Protein AF-A0A7Y0S5Q7-F1 (afdb_monomer_lite)

Radius of gyration: 20.76 Å; chains: 1; bounding box: 42×38×62 Å

Structure (mmCIF, N/CA/C/O backbone):
data_AF-A0A7Y0S5Q7-F1
#
_entry.id   AF-A0A7Y0S5Q7-F1
#
loop_
_atom_site.group_PDB
_atom_site.id
_atom_site.type_symbol
_atom_site.label_atom_id
_atom_site.label_alt_id
_atom_site.label_comp_id
_atom_site.label_asym_id
_atom_site.label_entity_id
_atom_site.label_seq_id
_atom_site.pdbx_PDB_ins_code
_atom_site.Cartn_x
_atom_site.Cartn_y
_atom_site.Cartn_z
_atom_site.occupancy
_atom_site.B_iso_or_equiv
_atom_site.auth_seq_id
_atom_site.auth_comp_id
_atom_site.auth_asym_id
_atom_site.auth_atom_id
_atom_site.pdbx_PDB_model_num
ATOM 1 N N . GLU A 1 1 ? -3.687 -26.126 39.725 1.00 58.50 1 GLU A N 1
ATOM 2 C CA . GLU A 1 1 ? -3.601 -26.650 38.344 1.00 58.50 1 GLU A CA 1
ATOM 3 C C . GLU A 1 1 ? -3.080 -25.628 37.329 1.00 58.50 1 GLU A C 1
ATOM 5 O O . GLU A 1 1 ? -2.220 -25.996 36.547 1.00 58.50 1 GLU A O 1
ATOM 10 N N . ALA A 1 2 ? -3.415 -24.335 37.427 1.00 64.50 2 ALA A N 1
ATOM 11 C CA . ALA A 1 2 ? -2.966 -23.274 36.501 1.00 64.50 2 ALA A CA 1
ATOM 12 C C . ALA A 1 2 ? -1.437 -23.037 36.323 1.00 64.50 2 ALA A C 1
ATOM 14 O O . ALA A 1 2 ? -1.048 -22.206 35.512 1.00 64.50 2 ALA A O 1
ATOM 15 N N . ARG A 1 3 ? -0.542 -23.717 37.063 1.00 66.62 3 ARG A N 1
ATOM 16 C CA . ARG A 1 3 ? 0.928 -23.547 36.924 1.00 66.62 3 ARG A CA 1
ATOM 17 C C . ARG A 1 3 ? 1.564 -24.444 35.853 1.00 66.62 3 ARG A C 1
ATOM 19 O O . ARG A 1 3 ? 2.710 -24.198 35.502 1.00 66.62 3 ARG A O 1
ATOM 26 N N . ASN A 1 4 ? 0.849 -25.464 35.369 1.00 73.81 4 ASN A N 1
ATOM 27 C CA . ASN A 1 4 ? 1.384 -26.477 34.445 1.00 73.81 4 ASN A CA 1
ATOM 28 C C . ASN A 1 4 ? 0.753 -26.437 33.046 1.00 73.81 4 ASN A C 1
ATOM 30 O O . ASN A 1 4 ? 1.036 -27.315 32.233 1.00 73.81 4 ASN A O 1
ATOM 34 N N . GLU A 1 5 ? -0.093 -25.453 32.749 1.00 75.94 5 GLU A N 1
ATOM 35 C CA . GLU A 1 5 ? -0.659 -25.322 31.409 1.00 75.94 5 GLU A CA 1
ATOM 36 C C . GLU A 1 5 ? 0.310 -24.568 30.485 1.00 75.94 5 GLU A C 1
ATOM 38 O O . GLU A 1 5 ? 0.839 -23.520 30.869 1.00 75.94 5 GLU A O 1
ATOM 43 N N . PRO A 1 6 ? 0.576 -25.084 29.270 1.00 74.06 6 PRO A N 1
ATOM 44 C CA . PRO A 1 6 ? 1.385 -24.378 28.289 1.00 74.06 6 PRO A CA 1
ATOM 45 C C . PRO A 1 6 ? 0.686 -23.079 27.877 1.00 74.06 6 PRO A C 1
ATOM 47 O O . PRO A 1 6 ? -0.493 -23.071 27.527 1.00 74.06 6 PRO A O 1
ATOM 50 N N . ILE A 1 7 ? 1.425 -21.969 27.900 1.00 65.44 7 ILE A N 1
ATOM 51 C CA . ILE A 1 7 ? 0.921 -20.664 27.462 1.00 65.44 7 ILE A CA 1
ATOM 52 C C . ILE A 1 7 ? 0.769 -20.703 25.938 1.00 65.44 7 ILE A C 1
ATOM 54 O O . ILE A 1 7 ? 1.736 -20.520 25.199 1.00 65.44 7 ILE A O 1
ATOM 58 N N . VAL A 1 8 ? -0.452 -20.941 25.460 1.00 66.69 8 VAL A N 1
ATOM 59 C CA . VAL A 1 8 ? -0.789 -20.901 24.030 1.00 66.69 8 VAL A CA 1
ATOM 60 C C . VAL A 1 8 ? -1.175 -19.469 23.653 1.00 66.69 8 VAL A C 1
ATOM 62 O O . VAL A 1 8 ? -2.347 -19.136 23.488 1.00 66.69 8 VAL A O 1
ATOM 65 N N . ALA A 1 9 ? -0.187 -18.579 23.568 1.00 65.88 9 ALA A N 1
ATOM 66 C CA . ALA A 1 9 ? -0.405 -17.231 23.051 1.00 65.88 9 ALA A CA 1
ATOM 67 C C . ALA A 1 9 ? -0.352 -17.267 21.517 1.00 65.88 9 ALA A C 1
ATOM 69 O O . ALA A 1 9 ? 0.681 -17.585 20.932 1.00 65.88 9 ALA A O 1
ATOM 70 N N . ARG A 1 10 ? -1.470 -16.942 20.861 1.00 66.38 10 ARG A N 1
ATOM 71 C CA . ARG A 1 10 ? -1.548 -16.787 19.402 1.00 66.38 10 ARG A CA 1
ATOM 72 C C . ARG A 1 10 ? -1.850 -15.336 19.055 1.00 66.38 10 ARG A C 1
ATOM 74 O O . ARG A 1 10 ? -2.811 -14.758 19.566 1.00 66.38 10 ARG A O 1
ATOM 81 N N . TYR A 1 11 ? -1.029 -14.756 18.189 1.00 50.72 11 TYR A N 1
ATOM 82 C CA . TYR A 1 11 ? -1.208 -13.395 17.698 1.00 50.72 11 TYR A CA 1
ATOM 83 C C . TYR A 1 11 ? -2.539 -13.320 16.925 1.00 50.72 11 TYR A C 1
ATOM 85 O O . TYR A 1 11 ? -2.691 -13.987 15.910 1.00 50.72 11 TYR A O 1
ATOM 93 N N . HIS A 1 12 ? -3.525 -12.566 17.423 1.00 50.19 12 HIS A N 1
ATOM 94 C CA . HIS A 1 12 ? -4.763 -12.249 16.686 1.00 50.19 12 HIS A CA 1
ATOM 95 C C . HIS A 1 12 ? -4.581 -10.923 15.948 1.00 50.19 12 HIS A C 1
ATOM 97 O O . HIS A 1 12 ? -5.313 -9.966 16.187 1.00 50.19 12 HIS A O 1
ATOM 103 N N . SER A 1 13 ? -3.543 -10.821 15.122 1.00 51.72 13 SER A N 1
ATOM 104 C CA . SER A 1 13 ? -3.484 -9.714 14.165 1.00 51.72 13 SER A CA 1
ATOM 105 C C . SER A 1 13 ? -4.153 -10.161 12.872 1.00 51.72 13 SER A C 1
ATOM 107 O O . SER A 1 13 ? -4.338 -11.360 12.658 1.00 51.72 13 SER A O 1
ATOM 109 N N . ALA A 1 14 ? -4.549 -9.205 12.037 1.00 56.94 14 ALA A N 1
ATOM 110 C CA . ALA A 1 14 ? -5.030 -9.514 10.702 1.00 56.94 14 ALA A CA 1
ATOM 111 C C . ALA A 1 14 ? -3.949 -10.333 9.981 1.00 56.94 14 ALA A C 1
ATOM 113 O O . ALA A 1 14 ? -2.790 -9.912 9.929 1.00 56.94 14 ALA A O 1
ATOM 114 N N . GLU A 1 15 ? -4.298 -11.515 9.472 1.00 53.00 15 GLU A N 1
ATOM 115 C CA . GLU A 1 15 ? -3.392 -12.243 8.590 1.00 53.00 15 GLU A CA 1
ATOM 116 C C . GLU A 1 15 ? -3.143 -11.362 7.365 1.00 53.00 15 GLU A C 1
ATOM 118 O O . GLU A 1 15 ? -4.056 -11.046 6.602 1.00 53.00 15 GLU A O 1
ATOM 123 N N . ILE A 1 16 ? -1.901 -10.903 7.206 1.00 57.94 16 ILE A N 1
ATOM 124 C CA . ILE A 1 16 ? -1.487 -10.187 6.003 1.00 57.94 16 ILE A CA 1
ATOM 125 C C . ILE A 1 16 ? -1.286 -11.254 4.926 1.00 57.94 16 ILE A C 1
ATOM 127 O O . ILE A 1 16 ? -0.179 -11.738 4.706 1.00 57.94 16 ILE A O 1
ATOM 131 N N . GLU A 1 17 ? -2.380 -11.652 4.282 1.00 58.59 17 GLU A N 1
ATOM 132 C CA . GLU A 1 17 ? -2.368 -12.637 3.192 1.00 58.59 17 GLU A CA 1
ATOM 133 C C . GLU A 1 17 ? -1.720 -12.083 1.907 1.00 58.59 17 GLU A C 1
ATOM 135 O O . GLU A 1 17 ? -1.370 -12.847 1.008 1.00 58.59 17 GLU A O 1
ATOM 140 N N . LEU A 1 18 ? -1.530 -10.759 1.811 1.00 65.56 18 LEU A N 1
ATOM 141 C CA . LEU A 1 18 ? -1.008 -10.079 0.627 1.00 65.56 18 LEU A CA 1
ATOM 142 C C . LEU A 1 18 ? -0.039 -8.945 0.993 1.00 65.56 18 LEU A C 1
ATOM 144 O O . LEU A 1 18 ? -0.397 -7.997 1.693 1.00 65.56 18 LEU A O 1
ATOM 148 N N . SER A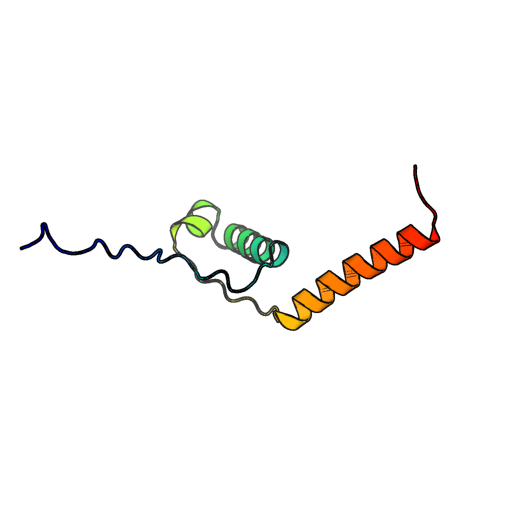 1 19 ? 1.176 -8.990 0.444 1.00 65.44 19 SER A N 1
ATOM 149 C CA . SER A 1 19 ? 2.131 -7.878 0.523 1.00 65.44 19 SER A CA 1
ATOM 150 C C . SER A 1 19 ? 1.802 -6.821 -0.538 1.00 65.44 19 SER A C 1
ATOM 152 O O . SER A 1 19 ? 2.336 -6.840 -1.645 1.00 65.44 19 SER A O 1
ATOM 154 N N . ALA A 1 20 ? 0.892 -5.899 -0.215 1.00 72.69 20 ALA A N 1
ATOM 155 C CA . ALA A 1 20 ? 0.467 -4.818 -1.110 1.00 72.69 20 ALA A CA 1
ATOM 156 C C . ALA A 1 20 ? 0.584 -3.437 -0.432 1.00 72.69 20 ALA A C 1
ATOM 158 O O . ALA A 1 20 ? -0.433 -2.817 -0.112 1.00 72.69 20 ALA A O 1
ATOM 159 N N . PRO A 1 21 ? 1.810 -2.916 -0.220 1.00 78.00 21 PRO A N 1
ATOM 160 C CA . PRO A 1 21 ? 2.031 -1.696 0.564 1.00 78.00 21 PRO A CA 1
ATOM 161 C C . PRO A 1 21 ? 1.319 -0.467 -0.018 1.00 78.00 21 PRO A C 1
ATOM 163 O O . PRO A 1 21 ? 0.758 0.330 0.726 1.00 78.00 21 PRO A O 1
ATOM 166 N N . TYR A 1 22 ? 1.267 -0.337 -1.347 1.00 84.31 22 TYR A N 1
ATOM 167 C CA . TYR A 1 22 ? 0.562 0.772 -1.998 1.00 84.31 22 TYR A CA 1
ATOM 168 C C . TYR A 1 22 ? -0.957 0.700 -1.817 1.00 84.31 22 TYR A C 1
ATOM 170 O O . TYR A 1 22 ? -1.600 1.720 -1.594 1.00 84.31 22 TYR A O 1
ATOM 178 N N . VAL A 1 23 ? -1.540 -0.499 -1.886 1.00 85.94 23 VAL A N 1
ATOM 179 C CA . VAL A 1 23 ? -2.988 -0.689 -1.707 1.00 85.94 23 VAL A CA 1
ATOM 180 C C . VAL A 1 23 ? -3.377 -0.474 -0.245 1.00 85.94 23 VAL A C 1
ATOM 182 O O . VAL A 1 23 ? -4.397 0.156 0.030 1.00 85.94 23 VAL A O 1
ATOM 185 N N . ALA A 1 24 ? -2.535 -0.922 0.689 1.00 86.94 24 ALA A N 1
ATOM 186 C CA . ALA A 1 24 ? -2.705 -0.654 2.112 1.00 86.94 24 ALA A CA 1
ATOM 187 C C . ALA A 1 24 ? -2.670 0.855 2.412 1.00 86.94 24 ALA A C 1
ATOM 189 O O . ALA A 1 24 ? -3.528 1.362 3.133 1.00 86.94 24 ALA A O 1
ATOM 190 N N . GLU A 1 25 ? -1.738 1.592 1.802 1.00 90.00 25 GLU A N 1
ATOM 191 C CA . GLU A 1 25 ? -1.659 3.043 1.977 1.00 90.00 25 GLU A CA 1
ATOM 192 C C . GLU A 1 25 ? -2.858 3.773 1.357 1.00 90.00 25 GLU A C 1
ATOM 194 O O . GLU A 1 25 ? -3.361 4.730 1.944 1.00 90.00 25 GLU A O 1
ATOM 199 N N . LEU A 1 26 ? -3.380 3.298 0.220 1.00 91.31 26 LEU A N 1
ATOM 200 C CA . LEU A 1 26 ? -4.619 3.831 -0.356 1.00 91.31 26 LEU A CA 1
ATOM 201 C C . LEU A 1 26 ? -5.805 3.668 0.603 1.00 91.31 26 LEU A C 1
ATOM 203 O O . LEU A 1 26 ? -6.559 4.621 0.802 1.00 91.31 26 LEU A O 1
ATOM 207 N N . ALA A 1 27 ? -5.952 2.493 1.220 1.00 90.88 27 ALA A N 1
ATOM 208 C CA . ALA A 1 27 ? -7.001 2.245 2.206 1.00 90.88 27 ALA A CA 1
ATOM 209 C C . ALA A 1 27 ? -6.840 3.142 3.446 1.00 90.88 27 ALA A C 1
ATOM 211 O O . ALA A 1 27 ? -7.813 3.750 3.895 1.00 90.88 27 ALA A O 1
ATOM 212 N N . ARG A 1 28 ? -5.609 3.296 3.955 1.00 91.19 28 ARG A N 1
ATOM 213 C CA . ARG A 1 28 ? -5.295 4.172 5.094 1.00 91.19 28 ARG A CA 1
ATOM 214 C C . ARG A 1 28 ? -5.612 5.637 4.790 1.00 91.19 28 ARG A C 1
ATOM 216 O O . ARG A 1 28 ? -6.296 6.295 5.570 1.00 91.19 28 ARG A O 1
ATOM 223 N N . ALA A 1 29 ? -5.140 6.149 3.654 1.00 94.12 29 ALA A N 1
ATOM 224 C CA . ALA A 1 29 ? -5.368 7.531 3.240 1.00 94.12 29 ALA A CA 1
ATOM 225 C C . ALA A 1 29 ? -6.861 7.822 3.031 1.00 94.12 29 ALA A C 1
ATOM 227 O O . ALA A 1 29 ? -7.339 8.893 3.409 1.00 94.12 29 ALA A O 1
ATOM 228 N N . TRP A 1 30 ? -7.604 6.864 2.473 1.00 93.94 30 TRP A N 1
ATOM 229 C CA . TRP A 1 30 ? -9.056 6.957 2.355 1.00 93.94 30 TRP A CA 1
ATOM 230 C C . TRP A 1 30 ? -9.742 6.999 3.728 1.00 93.94 30 TRP A C 1
ATOM 232 O O . TRP A 1 30 ? -10.557 7.889 3.959 1.00 93.94 30 TRP A O 1
ATOM 242 N N . ALA A 1 31 ? -9.366 6.117 4.660 1.00 93.12 31 ALA A N 1
ATOM 243 C CA . ALA A 1 31 ? -9.956 6.069 5.998 1.00 93.12 31 ALA A CA 1
ATOM 244 C C . ALA A 1 31 ? -9.716 7.360 6.789 1.00 93.12 31 ALA A C 1
ATOM 246 O O . ALA A 1 31 ? -10.648 7.909 7.369 1.00 93.12 31 ALA A O 1
ATOM 247 N N . VAL A 1 32 ? -8.488 7.890 6.758 1.00 95.12 32 VAL A N 1
ATOM 248 C CA . VAL A 1 32 ? -8.159 9.170 7.408 1.00 95.12 32 VAL A CA 1
ATOM 249 C C . VAL A 1 32 ? -8.936 10.325 6.782 1.00 95.12 32 VAL A C 1
ATOM 251 O O . VAL A 1 32 ? -9.377 11.224 7.492 1.00 95.12 32 VAL A O 1
ATOM 254 N N . LYS A 1 33 ? -9.125 10.313 5.458 1.00 95.50 33 LYS A N 1
ATOM 255 C CA . LYS A 1 33 ? -9.905 11.344 4.768 1.00 95.50 33 LYS A CA 1
ATOM 256 C C . LYS A 1 33 ? -11.383 11.313 5.167 1.00 95.50 33 LYS A C 1
ATOM 258 O O . LYS A 1 33 ? -11.975 12.378 5.304 1.00 95.50 33 LYS A O 1
ATOM 263 N N . GLU A 1 34 ? -11.964 10.126 5.303 1.00 95.12 34 GLU A N 1
ATOM 264 C CA . GLU A 1 34 ? -13.398 9.960 5.562 1.00 95.12 34 GLU A CA 1
ATOM 265 C C . GLU A 1 34 ? -13.751 10.121 7.047 1.00 95.12 34 GLU A C 1
ATOM 267 O O . GLU A 1 34 ? -14.750 10.754 7.380 1.00 95.12 34 GLU A O 1
ATOM 272 N N . TYR A 1 35 ? -12.918 9.586 7.941 1.00 92.56 35 TYR A N 1
ATOM 273 C CA . TYR A 1 35 ? -13.225 9.480 9.372 1.00 92.56 35 TYR A CA 1
ATOM 274 C C . TYR A 1 35 ? -12.322 10.336 10.269 1.00 92.56 35 TYR A C 1
ATOM 276 O O . TY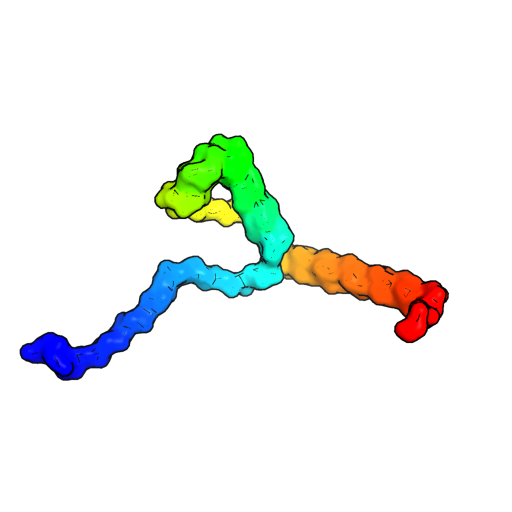R A 1 35 ? -12.584 10.470 11.462 1.00 92.56 35 TYR A O 1
ATOM 284 N N . GLY A 1 36 ? -11.277 10.954 9.715 1.00 92.06 36 GLY A N 1
ATOM 285 C CA . GLY A 1 36 ? -10.243 11.628 10.497 1.00 92.06 36 GLY A CA 1
ATOM 286 C C . GLY A 1 36 ? -9.210 10.651 11.063 1.00 92.06 36 GLY A C 1
ATOM 287 O O . GLY A 1 36 ? -9.380 9.435 11.037 1.00 92.06 36 GLY A O 1
ATOM 288 N N . GLU A 1 37 ? -8.091 11.190 11.547 1.00 90.62 37 GLU A N 1
ATOM 289 C CA . GLU A 1 37 ? -6.931 10.385 11.947 1.00 90.62 37 GLU A CA 1
ATOM 290 C C . GLU A 1 37 ? -7.191 9.529 13.194 1.00 90.62 37 GLU A C 1
ATOM 292 O O . GLU A 1 37 ? -6.843 8.352 13.218 1.00 90.62 37 GLU A O 1
ATOM 297 N N . GLU A 1 38 ? -7.836 10.103 14.211 1.00 90.44 38 GLU A N 1
ATOM 298 C CA . GLU A 1 38 ? -8.119 9.413 15.473 1.00 90.44 38 GLU A CA 1
ATOM 299 C C . GLU A 1 38 ? -9.039 8.207 15.258 1.00 90.44 38 GLU A C 1
ATOM 301 O O . GLU A 1 38 ? -8.695 7.082 15.632 1.00 90.44 38 GLU A O 1
ATOM 306 N N . GLU A 1 39 ? -10.171 8.415 14.587 1.00 88.50 39 GLU A N 1
ATOM 307 C CA . GLU A 1 39 ? -11.151 7.356 14.355 1.00 88.50 39 GLU A CA 1
ATOM 308 C C . GLU A 1 39 ? -10.597 6.290 13.402 1.00 88.50 39 GLU A C 1
ATOM 310 O O . GLU A 1 39 ? -10.759 5.098 13.661 1.00 88.50 39 GLU A O 1
ATOM 315 N N . ALA A 1 40 ? -9.869 6.680 12.346 1.00 88.56 40 ALA A N 1
ATOM 316 C CA . ALA A 1 40 ? -9.306 5.741 11.374 1.00 88.56 40 ALA A CA 1
ATOM 317 C C . ALA A 1 40 ? -8.359 4.702 12.003 1.00 88.56 40 ALA A C 1
ATOM 319 O O . ALA A 1 40 ? -8.262 3.586 11.492 1.00 88.56 40 ALA A O 1
ATOM 320 N N . TYR A 1 41 ? -7.680 5.039 13.105 1.00 86.38 41 TYR A N 1
ATOM 321 C CA . TYR A 1 41 ? -6.741 4.132 13.772 1.00 86.38 41 TYR A CA 1
ATOM 322 C C . TYR A 1 41 ? -7.292 3.439 15.020 1.00 86.38 41 TYR A C 1
ATOM 324 O O . TYR A 1 41 ? -6.739 2.417 15.428 1.00 86.38 41 TYR A O 1
ATOM 332 N N . THR A 1 42 ? -8.346 3.966 15.643 1.00 87.62 42 THR A N 1
ATOM 333 C CA . THR A 1 42 ? -8.819 3.473 16.953 1.00 87.62 42 THR A CA 1
ATOM 334 C C . THR A 1 42 ? -10.132 2.701 16.888 1.00 87.62 42 THR A C 1
ATOM 336 O O . THR A 1 42 ? -10.390 1.870 17.758 1.00 87.62 42 THR A O 1
ATOM 339 N N . SER A 1 43 ? -10.931 2.900 15.841 1.00 85.06 43 SER A N 1
ATOM 340 C CA . SER A 1 43 ? -12.271 2.307 15.722 1.00 85.06 43 SER A CA 1
ATOM 341 C C . SER A 1 43 ? -12.287 0.842 15.264 1.00 85.06 43 SER A C 1
ATOM 343 O O . SER A 1 43 ? -13.330 0.192 15.307 1.00 85.06 43 SER A O 1
ATOM 345 N N . GLY A 1 44 ? -11.139 0.293 14.847 1.00 85.12 44 GLY A N 1
ATOM 346 C CA . GLY A 1 44 ? -11.028 -1.108 14.424 1.00 85.12 44 GLY A CA 1
ATOM 347 C C . GLY A 1 44 ? -11.738 -1.416 13.099 1.00 85.12 44 GLY A C 1
ATOM 348 O O . GLY A 1 44 ? -12.330 -2.486 12.954 1.00 85.12 44 GLY A O 1
ATOM 349 N N . LEU A 1 45 ? -11.709 -0.481 12.141 1.00 84.44 45 LEU A N 1
ATOM 350 C CA . LEU A 1 45 ? -12.349 -0.640 10.830 1.00 84.44 45 LEU A CA 1
ATOM 351 C C . LEU A 1 45 ? -11.792 -1.835 10.051 1.00 84.44 45 LEU A C 1
ATOM 353 O O . LEU A 1 45 ? -10.582 -2.021 9.937 1.00 84.44 45 LEU A O 1
ATOM 357 N N . ASN A 1 46 ? -12.700 -2.571 9.407 1.00 87.56 46 ASN A N 1
ATOM 358 C CA . ASN A 1 46 ? -12.362 -3.539 8.369 1.00 87.56 46 ASN A CA 1
ATOM 359 C C . ASN A 1 46 ? -12.649 -2.913 7.000 1.00 87.56 46 ASN A C 1
ATOM 361 O O . ASN A 1 46 ? -13.808 -2.674 6.657 1.00 87.56 46 ASN A O 1
ATOM 365 N N . ILE A 1 47 ? -11.599 -2.63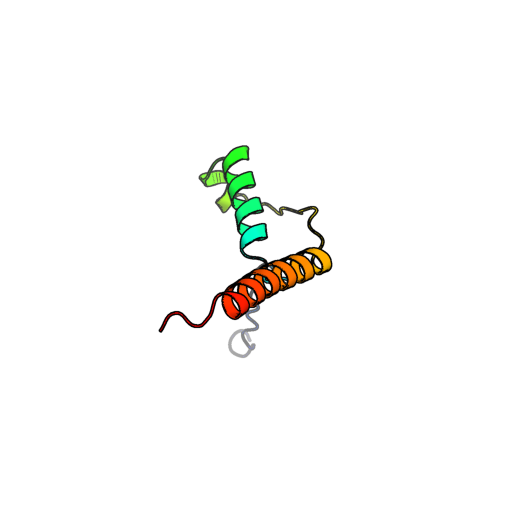7 6.225 1.00 84.75 47 ILE A N 1
ATOM 366 C CA . ILE A 1 47 ? -11.706 -1.996 4.910 1.00 84.75 47 ILE A CA 1
ATOM 367 C C . ILE A 1 47 ? -11.509 -3.052 3.825 1.00 84.75 47 ILE A C 1
ATOM 369 O O . ILE A 1 47 ? -10.422 -3.604 3.667 1.00 84.75 47 ILE A O 1
ATOM 373 N N . TYR A 1 48 ? -12.566 -3.308 3.059 1.00 86.69 48 TYR A N 1
ATOM 374 C CA . TYR A 1 48 ? -12.545 -4.239 1.934 1.00 86.69 48 TYR A CA 1
ATOM 375 C C . TYR A 1 48 ? -12.410 -3.460 0.628 1.00 86.69 48 TYR A C 1
ATOM 377 O O . TYR A 1 48 ? -13.316 -2.729 0.227 1.00 86.69 48 TYR A O 1
ATOM 385 N N . MET A 1 49 ? -11.264 -3.611 -0.030 1.00 86.81 49 MET A N 1
ATOM 386 C CA . MET A 1 49 ? -10.963 -2.940 -1.293 1.00 86.81 49 MET A CA 1
ATOM 387 C C . MET A 1 49 ? -11.403 -3.792 -2.487 1.00 86.81 49 MET A C 1
ATOM 389 O O . MET A 1 49 ? -11.503 -5.012 -2.402 1.00 86.81 49 MET A O 1
ATOM 393 N N . THR A 1 50 ? -11.619 -3.148 -3.632 1.00 89.12 50 THR A N 1
ATOM 394 C CA . THR A 1 50 ? -12.004 -3.811 -4.893 1.00 89.12 50 THR A CA 1
ATOM 395 C C . THR A 1 50 ? -10.815 -4.321 -5.712 1.00 89.12 50 THR A C 1
ATOM 397 O O . THR A 1 50 ? -11.001 -4.833 -6.814 1.00 89.12 50 THR A O 1
ATOM 400 N N . VAL A 1 51 ? -9.590 -4.155 -5.209 1.00 85.81 51 VAL A N 1
ATOM 401 C CA . VAL A 1 51 ? -8.367 -4.572 -5.899 1.00 85.81 51 VAL A CA 1
ATOM 402 C C . VAL A 1 51 ? -8.269 -6.096 -5.899 1.00 85.81 51 VAL A C 1
ATOM 404 O O . VAL A 1 51 ? -8.282 -6.724 -4.844 1.00 85.81 51 VAL A O 1
ATOM 407 N N . ASP A 1 52 ? -8.131 -6.683 -7.087 1.00 87.38 52 ASP A N 1
ATOM 408 C CA . ASP A 1 52 ? -7.838 -8.108 -7.242 1.00 87.38 52 ASP A CA 1
ATOM 409 C C . ASP A 1 52 ? -6.345 -8.367 -6.990 1.00 87.38 52 ASP A C 1
ATOM 411 O O . ASP A 1 52 ? -5.481 -7.726 -7.596 1.00 87.38 52 ASP A O 1
ATOM 415 N N . SER A 1 53 ? -6.037 -9.312 -6.100 1.00 83.56 53 SER A N 1
ATOM 416 C CA . SER A 1 53 ? -4.661 -9.605 -5.685 1.00 83.56 53 SER A CA 1
ATOM 417 C C . SER A 1 53 ? -3.781 -10.093 -6.836 1.00 83.56 53 SER A C 1
ATOM 419 O O . SER A 1 53 ? -2.644 -9.645 -6.973 1.00 83.56 53 SER A O 1
ATOM 421 N N . LYS A 1 54 ? -4.312 -10.940 -7.724 1.00 86.62 54 LYS A N 1
ATOM 422 C CA . LYS A 1 54 ? -3.557 -11.481 -8.864 1.00 86.62 54 LYS A CA 1
ATOM 423 C C . LYS A 1 54 ? -3.258 -10.393 -9.886 1.00 86.62 54 LYS A C 1
ATOM 425 O O . LYS A 1 54 ? -2.167 -10.363 -10.455 1.00 86.62 54 LYS A O 1
ATOM 430 N N . LEU A 1 55 ? -4.221 -9.503 -10.126 1.00 87.75 55 LEU A N 1
ATOM 431 C CA . LEU A 1 55 ? -4.020 -8.366 -11.022 1.00 87.75 55 LEU A CA 1
ATOM 432 C C . LEU A 1 55 ? -3.036 -7.350 -10.437 1.00 87.75 55 LEU A C 1
ATOM 434 O O . LEU A 1 55 ? -2.211 -6.824 -11.183 1.00 87.75 55 LEU A O 1
ATOM 438 N N . GLN A 1 56 ? -3.082 -7.100 -9.128 1.00 85.81 56 GLN A N 1
ATOM 439 C CA . GLN A 1 56 ? -2.138 -6.201 -8.467 1.00 85.81 56 GLN A CA 1
ATOM 440 C C . GLN A 1 56 ? -0.700 -6.725 -8.553 1.00 85.81 56 GLN A C 1
ATOM 442 O O . GLN A 1 56 ? 0.211 -5.956 -8.868 1.00 85.81 56 GLN A O 1
ATOM 447 N N . ASP A 1 57 ? -0.497 -8.026 -8.341 1.00 86.50 57 ASP A N 1
ATOM 448 C CA . ASP A 1 57 ? 0.816 -8.656 -8.489 1.00 86.50 57 ASP A CA 1
ATOM 449 C C . ASP A 1 57 ? 1.323 -8.553 -9.931 1.00 86.50 57 ASP A C 1
ATOM 451 O O . ASP A 1 57 ? 2.450 -8.109 -10.169 1.00 86.50 57 ASP A O 1
ATOM 455 N N . ALA A 1 58 ? 0.469 -8.864 -10.912 1.00 87.69 58 ALA A N 1
ATOM 456 C CA . ALA A 1 58 ? 0.811 -8.732 -12.325 1.00 87.69 58 ALA A CA 1
ATOM 457 C C . ALA A 1 58 ? 1.163 -7.281 -12.707 1.00 87.69 58 ALA A C 1
ATOM 459 O O . ALA A 1 58 ? 2.120 -7.050 -13.452 1.00 87.69 58 ALA A O 1
ATOM 460 N N . ALA A 1 59 ? 0.429 -6.298 -12.175 1.00 88.00 59 ALA A N 1
ATOM 461 C CA . ALA A 1 59 ? 0.697 -4.881 -12.395 1.00 88.00 59 ALA A CA 1
ATOM 462 C C . ALA A 1 59 ? 2.055 -4.464 -11.813 1.00 88.00 59 ALA A C 1
ATOM 464 O O . ALA A 1 59 ? 2.842 -3.813 -12.506 1.00 88.00 59 ALA A O 1
ATOM 465 N N . ASN A 1 60 ? 2.364 -4.891 -10.583 1.00 87.19 60 ASN A N 1
ATOM 466 C CA . ASN A 1 60 ? 3.648 -4.625 -9.936 1.00 87.19 60 ASN A CA 1
ATOM 467 C C . ASN A 1 60 ? 4.806 -5.202 -10.763 1.00 87.19 60 ASN A C 1
ATOM 469 O O . ASN A 1 60 ? 5.755 -4.486 -11.093 1.00 87.19 60 ASN A O 1
ATOM 473 N N . THR A 1 61 ? 4.708 -6.475 -11.160 1.00 89.38 61 THR A N 1
ATOM 474 C CA . THR A 1 61 ? 5.722 -7.129 -11.996 1.00 89.38 61 THR A CA 1
ATOM 475 C C . THR A 1 61 ? 5.886 -6.422 -13.341 1.00 89.38 61 THR A C 1
ATOM 477 O O . THR A 1 61 ? 7.012 -6.152 -13.758 1.00 89.38 61 THR A O 1
ATOM 480 N N . SER A 1 62 ? 4.788 -6.070 -14.016 1.00 92.06 62 SER A N 1
ATOM 481 C CA . SER A 1 62 ? 4.852 -5.392 -15.313 1.00 92.06 62 SER A CA 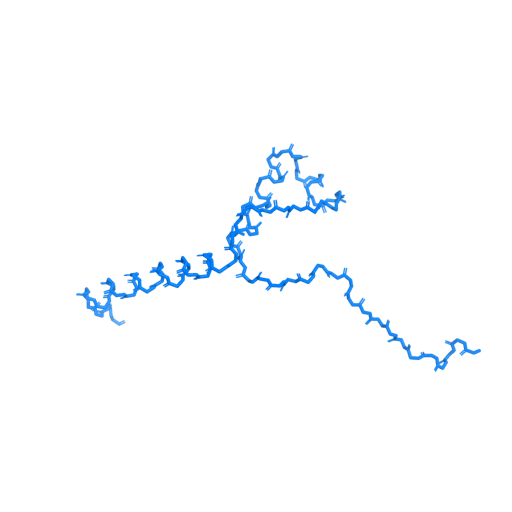1
ATOM 482 C C . SER A 1 62 ? 5.495 -4.009 -15.218 1.00 92.06 62 SER A C 1
ATOM 484 O O . SER A 1 62 ? 6.266 -3.644 -16.107 1.00 92.06 62 SER A O 1
ATOM 486 N N . ALA A 1 63 ? 5.189 -3.237 -14.173 1.00 90.38 63 ALA A N 1
ATOM 487 C CA . ALA A 1 63 ? 5.752 -1.904 -13.983 1.00 90.38 63 ALA A CA 1
ATOM 488 C C . ALA A 1 63 ? 7.270 -1.967 -13.759 1.00 90.38 63 ALA A C 1
ATOM 490 O O . ALA A 1 63 ? 8.023 -1.266 -14.439 1.00 90.38 63 ALA A O 1
ATOM 491 N N . VAL A 1 64 ? 7.720 -2.854 -12.865 1.00 91.06 64 VAL A N 1
ATOM 492 C CA . VAL A 1 64 ? 9.147 -3.060 -12.576 1.00 91.06 64 VAL A CA 1
ATOM 493 C C . VAL A 1 64 ? 9.890 -3.545 -13.819 1.00 91.06 64 VAL A C 1
ATOM 495 O O . VAL A 1 64 ? 10.905 -2.960 -14.193 1.00 91.06 64 VAL A O 1
ATOM 498 N N . ASN A 1 65 ? 9.358 -4.555 -14.511 1.00 93.44 65 ASN A N 1
ATOM 499 C CA . ASN A 1 65 ? 9.998 -5.111 -15.703 1.00 93.44 65 ASN A CA 1
ATOM 500 C C . ASN A 1 65 ? 10.112 -4.084 -16.831 1.00 93.44 65 ASN A C 1
ATOM 502 O O . ASN A 1 65 ? 11.142 -4.028 -17.502 1.00 93.44 65 ASN A O 1
ATOM 506 N N . ASN A 1 66 ? 9.089 -3.252 -17.040 1.00 93.56 66 ASN A N 1
ATOM 507 C CA . ASN A 1 66 ? 9.142 -2.203 -18.055 1.00 93.56 66 ASN A CA 1
ATOM 508 C C . ASN A 1 66 ? 10.195 -1.143 -17.726 1.00 93.56 66 ASN A C 1
ATOM 510 O O . ASN A 1 66 ? 10.909 -0.704 -18.631 1.00 93.56 66 ASN A O 1
ATOM 514 N N . LEU A 1 67 ? 10.311 -0.756 -16.452 1.00 92.94 67 LEU A N 1
ATOM 515 C CA . LEU A 1 67 ? 11.317 0.205 -16.010 1.00 92.94 67 LEU A CA 1
ATOM 516 C C . LEU A 1 67 ? 12.733 -0.356 -16.181 1.00 92.94 67 LEU A C 1
ATOM 518 O O . LEU A 1 67 ? 13.574 0.319 -16.767 1.00 92.94 67 LEU A O 1
ATOM 522 N N . LEU A 1 68 ? 12.970 -1.600 -15.756 1.00 91.94 68 LEU A N 1
ATOM 523 C CA . LEU A 1 68 ? 14.250 -2.291 -15.944 1.00 91.94 68 LEU A CA 1
ATOM 524 C C . LEU A 1 68 ? 14.601 -2.426 -17.427 1.00 91.94 68 LEU A C 1
ATOM 526 O O . LEU A 1 68 ? 15.687 -2.046 -17.842 1.00 91.94 68 LEU A O 1
ATOM 530 N N . SER A 1 69 ? 13.651 -2.870 -18.250 1.00 92.62 69 SER A N 1
ATOM 531 C CA . SER A 1 69 ? 13.870 -3.020 -19.692 1.00 92.62 69 SER A CA 1
ATOM 532 C C . SER A 1 69 ? 14.191 -1.682 -20.364 1.00 92.62 69 SER A C 1
ATOM 534 O O . SER A 1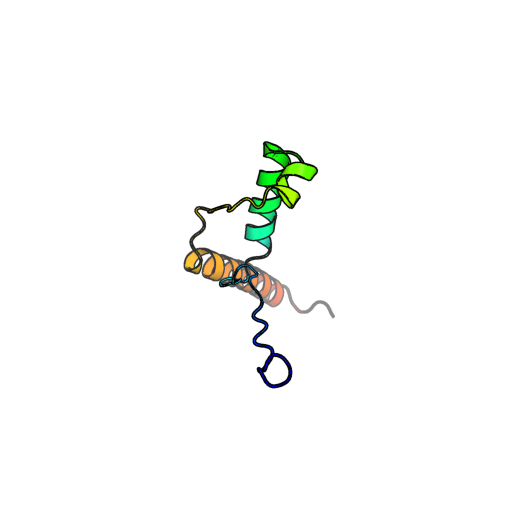 69 ? 14.957 -1.628 -21.324 1.00 92.62 69 SER A O 1
ATOM 536 N N . TYR A 1 70 ? 13.565 -0.590 -19.915 1.00 92.94 70 TYR A N 1
ATOM 537 C CA . TYR A 1 70 ? 13.911 0.751 -20.377 1.00 92.94 70 TYR A CA 1
ATOM 538 C C . TYR A 1 70 ? 15.334 1.117 -19.957 1.00 92.94 70 TYR A C 1
ATOM 540 O O . TYR A 1 70 ? 16.095 1.591 -20.797 1.00 92.94 70 TYR A O 1
ATOM 548 N N . ASP A 1 71 ? 15.692 0.863 -18.701 1.00 92.25 71 ASP A N 1
ATOM 549 C CA . ASP A 1 71 ? 17.010 1.153 -18.145 1.00 92.25 71 ASP A CA 1
ATOM 550 C C . ASP A 1 71 ? 18.130 0.427 -18.898 1.00 92.25 71 ASP A C 1
ATOM 552 O O . ASP A 1 71 ? 19.066 1.056 -19.388 1.00 92.25 71 ASP A O 1
ATOM 556 N N . GLU A 1 72 ? 17.969 -0.880 -19.104 1.00 91.12 72 GLU A N 1
ATOM 557 C CA . GLU A 1 72 ? 18.920 -1.735 -19.818 1.00 91.12 72 GLU A CA 1
ATOM 558 C C . GLU A 1 72 ? 19.166 -1.255 -21.256 1.00 91.12 72 GLU A C 1
ATOM 560 O O . GLU A 1 72 ? 20.297 -1.286 -21.742 1.00 91.12 72 GLU A O 1
ATOM 565 N N . ARG A 1 73 ? 18.127 -0.746 -21.935 1.00 92.44 73 ARG A N 1
ATOM 566 C CA . ARG A 1 73 ? 18.249 -0.181 -23.291 1.00 92.44 73 ARG A CA 1
ATOM 567 C C . ARG A 1 73 ? 18.965 1.168 -23.333 1.00 92.44 73 ARG A C 1
ATOM 569 O O . ARG A 1 73 ? 19.457 1.539 -24.396 1.00 92.44 73 ARG A O 1
ATOM 576 N N . HIS A 1 74 ? 19.003 1.901 -22.223 1.00 92.31 74 HIS A N 1
ATOM 577 C CA . HIS A 1 74 ? 19.663 3.207 -22.133 1.00 92.31 74 HIS A CA 1
ATOM 578 C C . HIS A 1 74 ? 21.092 3.119 -21.584 1.00 92.31 74 HIS A C 1
ATOM 580 O O . HIS A 1 74 ? 21.765 4.142 -21.461 1.00 92.31 74 HIS A O 1
ATOM 586 N N . GLY A 1 75 ? 21.582 1.899 -21.355 1.00 80.62 75 GLY A N 1
ATOM 587 C CA . GLY A 1 75 ? 22.956 1.638 -20.968 1.00 80.62 75 GLY A CA 1
ATOM 588 C C . GLY A 1 75 ? 23.213 1.826 -19.475 1.00 80.62 75 GLY A C 1
ATOM 589 O O . GLY A 1 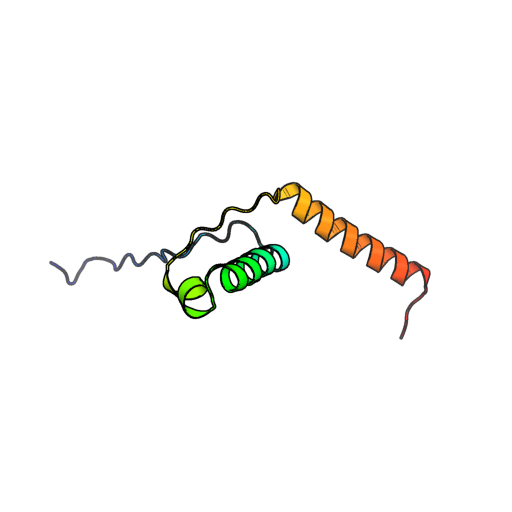75 ? 22.468 2.465 -18.736 1.00 80.62 75 GLY A O 1
ATOM 590 N N . TYR A 1 76 ? 24.311 1.228 -19.031 1.00 79.31 76 TYR A N 1
ATOM 591 C CA . TYR A 1 76 ? 24.749 1.257 -17.644 1.00 79.31 76 TYR A CA 1
ATOM 592 C C . TYR A 1 76 ? 25.218 2.661 -17.227 1.00 79.31 76 TYR A C 1
ATOM 594 O O . TYR A 1 76 ? 25.939 3.325 -17.972 1.00 79.31 76 TYR A O 1
ATOM 602 N N . ARG A 1 77 ? 24.823 3.108 -16.026 1.00 81.06 77 ARG A N 1
ATOM 603 C CA . ARG A 1 77 ? 25.080 4.474 -15.527 1.00 81.06 77 ARG A CA 1
ATOM 604 C C . ARG A 1 77 ? 26.340 4.632 -14.658 1.00 81.06 77 ARG A C 1
ATOM 606 O O . ARG A 1 77 ? 26.581 5.745 -14.196 1.00 81.06 77 ARG A O 1
ATOM 613 N N . GLY A 1 78 ? 27.149 3.583 -14.480 1.00 69.38 78 GLY A N 1
ATOM 614 C CA . GLY A 1 78 ? 28.389 3.613 -13.681 1.00 69.38 78 GLY A CA 1
ATOM 615 C C . GLY A 1 78 ? 28.400 2.602 -12.552 1.00 69.38 78 GLY A C 1
ATOM 616 O O . GLY A 1 78 ? 27.335 2.399 -11.937 1.00 69.38 78 GLY A O 1
#

InterPro domains:
  IPR012338 Beta-lactamase/transpeptidase-like [G3DSA:3.40.710.10] (2-78)
  IPR012338 Beta-lactamase/transpeptidase-like [SSF56601] (13-75)

Foldseek 3Di:
DVPPDDPPDDDPDPPCPADDVPVVVVQLVVLCVVPNDVCSPPVPDDDDDPDDRVVSVVVVVVVVVVVVVVVVVVDDPD

pLDDT: mean 82.02, std 12.51, range [50.19, 95.5]

Organism: Vibrio parahaemolyticus (NCBI:txid670)

Sequence (78 aa):
EARNEPIVARYHSAEIELSAPYVAELARAWAVKEYGEEEAYTSGLNIYMTVDSKLQDAANTSAVNNLLSYDERHGYRG

Secondary structure (DSSP, 8-state):
-TTSS-------S-------HHHHHHHHHHHHHHH-HHHHHHS---------HHHHHHHHHHHHHHHHHHHHHT----